Protein AF-A0A2V8SSV1-F1 (afdb_monomer_lite)

Radius of gyration: 33.23 Å; chains: 1; bounding box: 71×38×118 Å

Foldseek 3Di:
DDDPPPPQDPVNVVVVVVVVVVVVVVVPPDDPPPDDPPVVVVVVCVLDPVLVVDLVSVLVVLVVLLVVLVVCCVPVVDVVSVVSSVVSVVVNVVSVVVVVVVVVVVVVVPDPPDDDPPDDDDDDD

Structure (mmCIF, N/CA/C/O backbone):
data_AF-A0A2V8SSV1-F1
#
_entry.id   AF-A0A2V8SSV1-F1
#
loop_
_atom_site.group_PDB
_atom_site.id
_atom_site.type_symbol
_atom_site.label_atom_id
_atom_site.label_alt_id
_atom_site.label_comp_id
_atom_site.label_asym_id
_atom_site.label_entity_id
_atom_site.label_seq_id
_atom_site.pdbx_PDB_ins_code
_atom_site.Cartn_x
_atom_site.Cartn_y
_atom_site.Cartn_z
_atom_site.occupancy
_atom_site.B_iso_or_equiv
_atom_site.auth_seq_id
_atom_site.auth_comp_id
_atom_site.auth_asym_id
_atom_site.auth_atom_id
_atom_site.pdbx_PDB_model_num
ATOM 1 N N . MET A 1 1 ? 43.253 -23.761 -56.439 1.00 45.06 1 MET A N 1
ATOM 2 C CA . MET A 1 1 ? 43.117 -23.011 -55.178 1.00 45.06 1 MET A CA 1
ATOM 3 C C . MET A 1 1 ? 43.190 -21.548 -55.556 1.00 45.06 1 MET A C 1
ATOM 5 O O . MET A 1 1 ? 44.205 -21.150 -56.107 1.00 45.06 1 MET A O 1
ATOM 9 N N . ALA A 1 2 ? 42.081 -20.828 -55.423 1.00 45.59 2 ALA A N 1
ATOM 10 C CA . ALA A 1 2 ? 42.030 -19.381 -55.568 1.00 45.59 2 ALA A CA 1
ATOM 11 C C . ALA A 1 2 ? 41.460 -18.870 -54.247 1.00 45.59 2 ALA A C 1
ATOM 13 O O . ALA A 1 2 ? 40.358 -19.267 -53.868 1.00 45.59 2 ALA A O 1
ATOM 14 N N . ASP A 1 3 ? 42.282 -18.125 -53.520 1.00 47.09 3 ASP A N 1
ATOM 15 C CA . ASP A 1 3 ? 41.960 -17.540 -52.229 1.00 47.09 3 ASP A CA 1
ATOM 16 C C . ASP A 1 3 ? 40.949 -16.406 -52.442 1.00 47.09 3 ASP A C 1
ATOM 18 O O . ASP A 1 3 ? 41.266 -15.367 -53.022 1.00 47.09 3 ASP A O 1
ATOM 22 N N . ASP A 1 4 ? 39.709 -16.659 -52.029 1.00 48.59 4 ASP A N 1
ATOM 23 C CA . ASP A 1 4 ? 38.616 -15.691 -52.006 1.00 48.59 4 ASP A CA 1
ATOM 24 C C . ASP A 1 4 ? 38.801 -14.814 -50.757 1.00 48.59 4 ASP A C 1
ATOM 26 O O . ASP A 1 4 ? 38.400 -15.171 -49.647 1.00 48.59 4 ASP A O 1
ATOM 30 N N . ASP A 1 5 ? 39.528 -13.707 -50.916 1.00 51.72 5 ASP A N 1
ATOM 31 C CA . ASP A 1 5 ? 39.681 -12.685 -49.881 1.00 51.72 5 ASP A CA 1
ATOM 32 C C . ASP A 1 5 ? 38.336 -11.966 -49.719 1.00 51.72 5 ASP A C 1
ATOM 34 O O . ASP A 1 5 ? 37.966 -11.112 -50.532 1.00 51.72 5 ASP A O 1
ATOM 38 N N . GLY A 1 6 ? 37.584 -12.399 -48.700 1.00 58.34 6 GLY A N 1
ATOM 39 C CA . GLY A 1 6 ? 36.209 -12.025 -48.361 1.00 58.34 6 GLY A CA 1
ATOM 40 C C . GLY A 1 6 ? 36.017 -10.537 -48.071 1.00 58.34 6 GLY A C 1
ATOM 41 O O . GLY A 1 6 ? 35.676 -10.121 -46.962 1.00 58.34 6 GLY A O 1
ATOM 42 N N . THR A 1 7 ? 36.195 -9.712 -49.093 1.00 59.78 7 THR A N 1
ATOM 43 C CA . THR A 1 7 ? 35.871 -8.295 -49.082 1.00 59.78 7 THR A CA 1
ATOM 44 C C . THR A 1 7 ? 34.403 -8.134 -49.450 1.00 59.78 7 THR A C 1
ATOM 46 O O . THR A 1 7 ? 34.039 -8.010 -50.614 1.00 59.78 7 THR A O 1
ATOM 49 N N . MET A 1 8 ? 33.556 -8.110 -48.414 1.00 59.53 8 MET A N 1
ATOM 50 C CA . MET A 1 8 ? 32.121 -7.815 -48.507 1.00 59.53 8 MET A CA 1
ATOM 51 C C . MET A 1 8 ? 31.871 -6.666 -49.484 1.00 59.53 8 MET A C 1
ATOM 53 O O . MET A 1 8 ? 32.391 -5.548 -49.308 1.00 59.53 8 MET A O 1
ATOM 57 N N . THR A 1 9 ? 31.074 -6.934 -50.511 1.00 66.56 9 THR A N 1
ATOM 58 C CA . THR A 1 9 ? 30.759 -5.958 -51.553 1.00 66.56 9 THR A CA 1
ATOM 59 C C . THR A 1 9 ? 30.005 -4.764 -50.954 1.00 66.56 9 THR A C 1
ATOM 61 O O . THR A 1 9 ? 29.365 -4.851 -49.902 1.00 66.56 9 THR A O 1
ATOM 64 N N . ALA A 1 10 ? 30.073 -3.595 -51.600 1.00 61.94 10 ALA A N 1
ATOM 65 C CA . ALA A 1 10 ? 29.362 -2.401 -51.122 1.00 61.94 10 ALA A CA 1
ATOM 66 C C . ALA A 1 10 ? 27.832 -2.612 -51.039 1.00 61.94 10 ALA A C 1
ATOM 68 O O . ALA A 1 10 ? 27.142 -1.915 -50.293 1.00 61.94 10 ALA A O 1
ATOM 69 N N . GLU A 1 11 ? 27.310 -3.579 -51.793 1.00 57.56 11 GLU A N 1
ATOM 70 C CA . GLU A 1 11 ? 25.902 -3.970 -51.826 1.00 57.56 11 GLU A CA 1
ATOM 71 C C . GLU A 1 11 ? 25.516 -4.882 -50.651 1.00 57.56 11 GLU A C 1
ATOM 73 O O . GLU A 1 11 ? 24.458 -4.691 -50.040 1.00 57.56 11 GLU A O 1
ATOM 78 N N . GLU A 1 12 ? 26.404 -5.799 -50.258 1.00 61.50 12 GLU A N 1
ATOM 79 C CA . GLU A 1 12 ? 26.234 -6.639 -49.067 1.00 61.50 12 GLU A CA 1
ATOM 80 C C . GLU A 1 12 ? 26.273 -5.813 -47.783 1.00 61.50 12 GLU A C 1
ATOM 82 O O . GLU A 1 12 ? 25.402 -5.979 -46.932 1.00 61.50 12 GLU A O 1
ATOM 87 N N . ARG A 1 13 ? 27.176 -4.828 -47.685 1.00 65.12 13 ARG A N 1
ATOM 88 C CA . ARG A 1 13 ? 27.246 -3.927 -46.517 1.00 65.12 13 ARG A CA 1
ATOM 89 C C . ARG A 1 13 ? 25.972 -3.103 -46.336 1.00 65.12 13 ARG A C 1
ATOM 91 O O . ARG A 1 13 ? 25.484 -2.954 -45.223 1.00 65.12 13 ARG A O 1
ATOM 98 N N . ARG A 1 14 ? 25.385 -2.602 -47.431 1.00 63.88 14 ARG A N 1
ATOM 99 C CA . ARG A 1 14 ? 24.095 -1.883 -47.383 1.00 63.88 14 ARG A CA 1
ATOM 100 C C . ARG A 1 14 ? 22.935 -2.802 -47.009 1.00 63.88 14 ARG A C 1
ATOM 102 O O . ARG A 1 14 ? 21.978 -2.352 -46.379 1.00 63.88 14 ARG A O 1
ATOM 109 N N . SER A 1 15 ? 23.001 -4.066 -47.417 1.00 67.75 15 SER A N 1
ATOM 110 C CA . SER A 1 15 ? 21.993 -5.071 -47.080 1.00 67.75 15 SER A CA 1
ATOM 111 C C . SER A 1 15 ? 22.085 -5.491 -45.612 1.00 67.75 15 SER A C 1
ATOM 113 O O . SER A 1 15 ? 21.052 -5.613 -44.956 1.00 67.75 15 SER A O 1
ATOM 115 N N . GLU A 1 16 ? 23.293 -5.631 -45.065 1.00 64.81 16 GLU A N 1
ATOM 116 C CA . GLU A 1 16 ? 23.519 -5.847 -43.632 1.00 64.81 16 GLU A CA 1
ATOM 117 C C . GLU A 1 16 ? 23.124 -4.641 -42.784 1.00 64.81 16 GLU A C 1
ATOM 119 O O . GLU A 1 16 ? 22.442 -4.827 -41.782 1.00 64.81 16 GLU A O 1
ATOM 124 N N . ASP A 1 17 ? 23.447 -3.414 -43.200 1.00 65.31 17 ASP A N 1
ATOM 125 C CA . ASP A 1 17 ? 23.011 -2.203 -42.493 1.00 65.31 17 ASP A CA 1
ATOM 126 C C . ASP A 1 17 ? 21.481 -2.118 -42.425 1.00 65.31 17 ASP A C 1
ATOM 128 O O . ASP A 1 17 ? 20.912 -1.812 -41.377 1.00 65.31 17 ASP A O 1
ATOM 132 N N . ARG A 1 18 ? 20.781 -2.450 -43.519 1.00 64.12 18 ARG A N 1
ATOM 133 C CA . ARG A 1 18 ? 19.310 -2.515 -43.518 1.00 64.12 18 ARG A CA 1
ATOM 134 C C . ARG A 1 18 ? 18.786 -3.591 -42.571 1.00 64.12 18 ARG A C 1
ATOM 136 O O . ARG A 1 18 ? 17.841 -3.318 -41.836 1.00 64.12 18 ARG A O 1
ATOM 143 N N . ARG A 1 19 ? 19.408 -4.774 -42.545 1.00 64.94 19 ARG A N 1
ATOM 144 C CA . ARG A 1 19 ? 19.036 -5.867 -41.630 1.00 64.94 19 ARG A CA 1
ATOM 145 C C . ARG A 1 19 ? 19.287 -5.502 -40.168 1.00 64.94 19 ARG A C 1
ATOM 147 O O . ARG A 1 19 ? 18.406 -5.719 -39.347 1.00 64.94 19 ARG A O 1
ATOM 154 N N . GLN A 1 20 ? 20.415 -4.869 -39.852 1.00 62.69 20 GLN A N 1
ATOM 155 C CA . GLN A 1 20 ? 20.723 -4.399 -38.499 1.00 62.69 20 GLN A CA 1
ATOM 156 C C . GLN A 1 20 ? 19.789 -3.268 -38.048 1.00 62.69 20 GLN A C 1
ATOM 158 O O . GLN A 1 20 ? 19.434 -3.189 -36.873 1.00 62.69 20 GLN A O 1
ATOM 163 N N . VAL A 1 21 ? 19.368 -2.382 -38.956 1.00 62.69 21 VAL A N 1
ATOM 164 C CA . VAL A 1 21 ? 18.369 -1.343 -38.656 1.00 62.69 21 VAL A CA 1
ATOM 165 C C . VAL A 1 21 ? 16.976 -1.954 -38.457 1.00 62.69 21 VAL A C 1
ATOM 167 O O . VAL A 1 21 ? 16.236 -1.502 -37.583 1.00 62.69 21 VAL A O 1
ATOM 170 N N . GLU A 1 22 ? 16.615 -2.996 -39.212 1.00 60.38 22 GLU A N 1
ATOM 171 C CA . GLU A 1 22 ? 15.376 -3.758 -39.003 1.00 60.38 22 GLU A CA 1
ATOM 172 C C . GLU A 1 22 ? 15.388 -4.575 -37.704 1.00 60.38 22 GLU A C 1
ATOM 174 O O . GLU A 1 22 ? 14.363 -4.625 -37.027 1.00 60.38 22 GLU A O 1
ATOM 179 N N . GLU A 1 23 ? 16.523 -5.158 -37.313 1.00 58.00 23 GLU A N 1
ATOM 180 C CA . GLU A 1 23 ? 16.692 -5.831 -36.018 1.00 58.00 23 GLU A CA 1
ATOM 181 C C . GLU A 1 23 ? 16.550 -4.845 -34.858 1.00 58.00 23 GLU A C 1
ATOM 183 O O . GLU A 1 23 ? 15.735 -5.073 -33.967 1.00 58.00 23 GLU A O 1
ATOM 188 N N . ARG A 1 24 ? 17.215 -3.683 -34.921 1.00 59.50 24 ARG A N 1
ATOM 189 C CA . ARG A 1 24 ? 17.060 -2.623 -33.906 1.00 59.50 24 ARG A CA 1
ATOM 190 C C . ARG A 1 24 ? 15.631 -2.073 -33.853 1.00 59.50 24 ARG A C 1
ATOM 192 O O . ARG A 1 24 ? 15.150 -1.735 -32.778 1.00 59.50 24 ARG A O 1
ATOM 199 N N . ARG A 1 25 ? 14.918 -2.016 -34.987 1.00 56.97 25 ARG A N 1
ATOM 200 C CA . ARG A 1 25 ? 13.484 -1.665 -35.021 1.00 56.97 25 ARG A CA 1
ATOM 201 C C . ARG A 1 25 ? 12.582 -2.769 -34.472 1.00 56.97 25 ARG A C 1
ATOM 203 O O . ARG A 1 25 ? 11.546 -2.442 -33.909 1.00 56.97 25 ARG A O 1
ATOM 210 N N . LYS A 1 26 ? 12.937 -4.047 -34.634 1.00 55.81 26 LYS A N 1
ATOM 211 C CA . LYS A 1 26 ? 12.194 -5.178 -34.055 1.00 55.81 26 LYS A CA 1
ATOM 212 C C . LYS A 1 26 ? 12.399 -5.295 -32.546 1.00 55.81 26 LYS A C 1
ATOM 214 O O . LYS A 1 26 ? 11.462 -5.688 -31.858 1.00 55.81 26 LYS A O 1
ATOM 219 N N . GLU A 1 27 ? 13.567 -4.918 -32.033 1.00 52.91 27 GLU A N 1
ATOM 220 C CA . GLU A 1 27 ? 13.845 -4.872 -30.591 1.00 52.91 27 GLU A CA 1
ATOM 221 C C . GLU A 1 27 ? 13.214 -3.654 -29.893 1.00 52.91 27 GLU A C 1
ATOM 223 O O . GLU A 1 27 ? 12.898 -3.732 -28.706 1.00 52.91 27 GLU A O 1
ATOM 228 N N . ASP A 1 28 ? 12.949 -2.566 -30.628 1.00 54.31 28 ASP A N 1
ATOM 229 C CA . ASP A 1 28 ? 12.261 -1.363 -30.121 1.00 54.31 28 ASP A CA 1
ATOM 230 C C . ASP A 1 28 ? 10.732 -1.386 -30.331 1.00 54.31 28 ASP A C 1
ATOM 232 O O . ASP A 1 28 ? 10.020 -0.416 -30.064 1.00 54.31 28 ASP A O 1
ATOM 236 N N . LEU A 1 29 ? 10.178 -2.533 -30.738 1.00 54.53 29 LEU A N 1
ATOM 237 C CA . LEU A 1 29 ? 8.753 -2.811 -30.572 1.00 54.53 29 LEU A CA 1
ATOM 238 C C . LEU A 1 29 ? 8.512 -3.307 -29.146 1.00 54.53 29 LEU A C 1
ATOM 240 O O . LEU A 1 29 ? 8.133 -4.453 -28.892 1.00 54.53 29 LEU A O 1
ATOM 244 N N . GLY A 1 30 ? 8.661 -2.376 -28.201 1.00 57.56 30 GLY A N 1
ATOM 245 C CA . GLY A 1 30 ? 7.861 -2.418 -26.986 1.00 57.56 30 GLY A CA 1
ATOM 246 C C . GLY A 1 30 ? 6.387 -2.661 -27.352 1.00 57.56 30 GLY A C 1
ATOM 247 O O . GLY A 1 30 ? 5.955 -2.306 -28.454 1.00 57.56 30 GLY A O 1
ATOM 248 N N . PRO A 1 31 ? 5.606 -3.302 -26.464 1.00 53.75 31 PRO A N 1
ATOM 249 C CA . PRO A 1 31 ? 4.240 -3.704 -26.776 1.00 53.75 31 PRO A CA 1
ATOM 250 C C . PRO A 1 31 ? 3.472 -2.521 -27.383 1.00 53.75 31 PRO A C 1
ATOM 252 O O . PRO A 1 31 ? 3.588 -1.414 -26.846 1.00 53.75 31 PRO A O 1
ATOM 255 N N . PRO A 1 32 ? 2.709 -2.719 -28.476 1.00 50.78 32 PRO A N 1
ATOM 256 C CA . PRO A 1 32 ? 1.940 -1.658 -29.113 1.00 50.78 32 PRO A CA 1
ATOM 257 C C . PRO A 1 32 ? 0.824 -1.220 -28.159 1.00 50.78 32 PRO A C 1
ATOM 259 O O . PRO A 1 32 ? -0.320 -1.655 -28.254 1.00 50.78 32 PRO A O 1
ATOM 262 N N . ASN A 1 33 ? 1.144 -0.372 -27.187 1.00 49.69 33 ASN A N 1
ATOM 263 C CA . ASN A 1 33 ? 0.198 0.080 -26.177 1.00 49.69 33 ASN A CA 1
ATOM 264 C C . ASN A 1 33 ? -0.537 1.335 -26.660 1.00 49.69 33 ASN A C 1
ATOM 266 O O . ASN A 1 33 ? -0.526 2.382 -26.026 1.00 49.69 33 ASN A O 1
ATOM 270 N N . GLY A 1 34 ? -1.216 1.171 -27.797 1.00 48.34 34 GLY A N 1
ATOM 271 C CA . GLY A 1 34 ? -2.470 1.853 -28.126 1.00 48.34 34 GLY A CA 1
ATOM 272 C C . GLY A 1 34 ? -3.697 0.999 -27.766 1.00 48.34 34 GLY A C 1
ATOM 273 O O . GLY A 1 34 ? -4.791 1.244 -28.263 1.00 48.34 34 GLY A O 1
ATOM 274 N N . GLY A 1 35 ? -3.531 -0.038 -26.937 1.00 38.59 35 GLY A N 1
ATOM 275 C CA . GLY A 1 35 ? -4.634 -0.815 -26.374 1.00 38.59 35 GLY A CA 1
ATOM 276 C C . GLY A 1 35 ? -5.249 -0.088 -25.173 1.00 38.5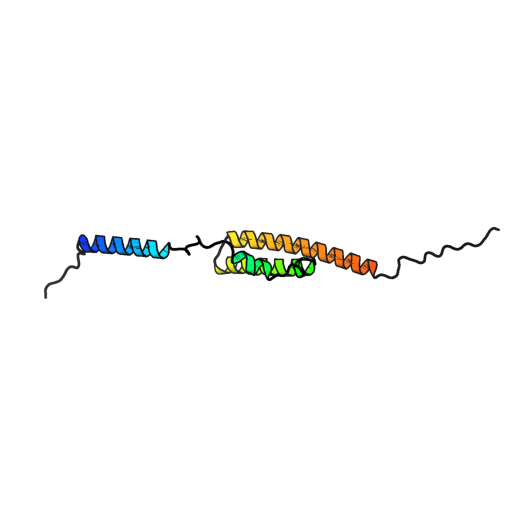9 35 GLY A C 1
ATOM 277 O O . GLY A 1 35 ? -4.508 0.468 -24.362 1.00 38.59 35 GLY A O 1
ATOM 278 N N . PRO A 1 36 ? -6.585 -0.071 -25.023 1.00 44.09 36 PRO A N 1
ATOM 279 C CA . PRO A 1 36 ? -7.246 0.731 -24.007 1.00 44.09 36 PRO A CA 1
ATOM 280 C C . PRO A 1 36 ? -6.762 0.337 -22.609 1.00 44.09 36 PRO A C 1
ATOM 282 O O . PRO A 1 36 ? -6.706 -0.848 -22.272 1.00 44.09 36 PRO A O 1
ATOM 285 N N . GLU A 1 37 ? -6.484 1.357 -21.796 1.00 48.09 37 GLU A N 1
ATOM 286 C CA . GLU A 1 37 ? -6.181 1.370 -20.358 1.00 48.09 37 GLU A CA 1
ATOM 287 C C . GLU A 1 37 ? -7.278 0.709 -19.488 1.00 48.09 37 GLU A C 1
ATOM 289 O O . GLU A 1 37 ? -7.786 1.279 -18.524 1.00 48.09 37 GLU A O 1
ATOM 294 N N . ARG A 1 38 ? -7.725 -0.500 -19.829 1.00 50.00 38 ARG A N 1
ATOM 295 C CA . ARG A 1 38 ? -8.910 -1.134 -19.234 1.00 50.00 38 ARG A CA 1
ATOM 296 C C . ARG A 1 38 ? -8.651 -2.516 -18.645 1.00 50.00 38 ARG A C 1
ATOM 298 O O . ARG A 1 38 ? -9.551 -3.053 -18.010 1.00 50.00 38 ARG A O 1
ATOM 305 N N . ARG A 1 39 ? -7.435 -3.070 -18.759 1.00 44.53 39 ARG A N 1
ATOM 306 C CA . ARG A 1 39 ? -7.071 -4.338 -18.084 1.00 44.53 39 ARG A CA 1
ATOM 307 C C . ARG A 1 39 ? -6.254 -4.189 -16.799 1.00 44.53 39 ARG A C 1
ATOM 309 O O . ARG A 1 39 ? -6.403 -5.030 -15.925 1.00 44.53 39 ARG A O 1
ATOM 316 N N . ALA A 1 40 ? -5.543 -3.079 -16.584 1.00 47.22 40 ALA A N 1
ATOM 317 C CA . ALA A 1 40 ? -4.960 -2.775 -15.264 1.00 47.22 40 ALA A CA 1
ATOM 318 C C . ALA A 1 40 ? -6.021 -2.362 -14.219 1.00 47.22 40 ALA A C 1
ATOM 320 O O . ALA A 1 40 ? -5.769 -2.359 -13.014 1.00 47.22 40 ALA A O 1
ATOM 321 N N . GLY A 1 41 ? -7.231 -2.014 -14.672 1.00 44.75 41 GLY A N 1
ATOM 322 C CA . GLY A 1 41 ? -8.354 -1.672 -13.801 1.00 44.75 41 GLY A CA 1
ATOM 323 C C . GLY A 1 41 ? -9.058 -2.882 -13.183 1.00 44.75 41 GLY A C 1
ATOM 324 O O . GLY A 1 41 ? -9.699 -2.724 -12.147 1.00 44.75 41 GLY A O 1
ATOM 325 N N . LEU A 1 42 ? -8.946 -4.076 -13.781 1.00 41.53 42 LEU A N 1
ATOM 326 C CA . LEU A 1 42 ? -9.646 -5.271 -13.296 1.00 41.53 42 LEU A CA 1
ATOM 327 C C . LEU A 1 42 ? -8.896 -5.943 -12.140 1.00 41.53 42 LEU A C 1
ATOM 329 O O . LEU A 1 42 ? -9.508 -6.268 -11.128 1.00 41.53 42 LEU A O 1
ATOM 333 N N . GLU A 1 43 ? -7.567 -6.039 -12.218 1.00 43.34 43 GLU A N 1
ATOM 334 C CA . GLU A 1 43 ? -6.751 -6.568 -11.113 1.00 43.34 43 GLU A CA 1
ATOM 335 C C . GLU A 1 43 ? -6.741 -5.634 -9.894 1.00 43.34 43 GLU A C 1
ATOM 337 O O . GLU A 1 43 ? -6.690 -6.084 -8.752 1.00 43.34 43 GLU A O 1
ATOM 342 N N . ARG A 1 44 ? -6.928 -4.324 -10.113 1.00 50.06 44 ARG A N 1
ATOM 343 C CA . ARG A 1 44 ? -7.165 -3.344 -9.038 1.00 50.06 44 ARG A CA 1
ATOM 344 C C . ARG A 1 44 ? -8.529 -3.478 -8.359 1.00 50.06 44 ARG A C 1
ATOM 346 O O . ARG A 1 44 ? -8.684 -2.969 -7.253 1.00 50.06 44 ARG A O 1
ATOM 353 N N . ARG A 1 45 ? -9.510 -4.106 -9.016 1.00 48.41 45 ARG A N 1
ATOM 354 C CA . ARG A 1 45 ? -10.869 -4.322 -8.488 1.00 48.41 45 ARG A CA 1
ATOM 355 C C . ARG A 1 45 ? -11.026 -5.662 -7.770 1.00 48.41 45 ARG A C 1
ATOM 357 O O . ARG A 1 45 ? -11.990 -5.812 -7.029 1.00 48.41 45 ARG A O 1
ATOM 364 N N . LEU A 1 46 ? -10.099 -6.603 -7.969 1.00 49.16 46 LEU A N 1
ATOM 365 C CA . LEU A 1 46 ? -10.164 -7.940 -7.368 1.00 49.16 46 LEU A CA 1
ATOM 366 C C . LEU A 1 46 ? -9.869 -7.942 -5.859 1.00 49.16 46 LEU A C 1
ATOM 368 O O . LEU A 1 46 ? -10.410 -8.779 -5.148 1.00 49.16 46 LEU A O 1
ATOM 372 N N . PHE A 1 47 ? -9.135 -6.953 -5.335 1.00 51.50 47 PHE A N 1
ATOM 373 C CA . PHE A 1 47 ? -9.023 -6.710 -3.886 1.00 51.50 47 PHE A CA 1
ATOM 374 C C . PHE A 1 47 ? -10.163 -5.823 -3.363 1.00 51.50 47 PHE A C 1
ATOM 376 O O . PHE A 1 47 ? -9.953 -4.756 -2.790 1.00 51.50 47 PHE A O 1
ATOM 383 N N . ASP A 1 48 ? -11.367 -6.302 -3.666 1.00 51.25 48 ASP A N 1
ATOM 384 C CA . ASP A 1 48 ? -12.637 -6.178 -2.965 1.00 51.25 48 ASP A CA 1
ATOM 385 C C . ASP A 1 48 ? -12.882 -4.887 -2.163 1.00 51.25 48 ASP A C 1
ATOM 387 O O . ASP A 1 48 ? -12.324 -4.640 -1.090 1.00 51.25 48 ASP A O 1
ATOM 391 N N . ARG A 1 49 ? -13.843 -4.101 -2.652 1.00 51.44 49 ARG A N 1
ATOM 392 C CA . ARG A 1 49 ? -14.393 -2.897 -2.014 1.00 51.44 49 ARG A CA 1
ATOM 393 C C . ARG A 1 49 ? -14.823 -3.148 -0.552 1.00 51.44 49 ARG A C 1
ATOM 395 O O . ARG A 1 49 ? -14.876 -2.201 0.225 1.00 51.44 49 ARG A O 1
ATOM 402 N N . ARG A 1 50 ? -15.087 -4.409 -0.169 1.00 48.81 50 ARG A N 1
ATOM 403 C CA . ARG A 1 50 ? -15.350 -4.838 1.219 1.00 48.81 50 ARG A CA 1
ATOM 404 C C . ARG A 1 50 ? -14.099 -4.978 2.090 1.00 48.81 50 ARG A C 1
ATOM 406 O O . ARG A 1 50 ? -14.134 -4.562 3.242 1.00 48.81 50 ARG A O 1
ATOM 413 N N . ILE A 1 51 ? -12.990 -5.504 1.564 1.00 53.12 51 ILE A N 1
ATOM 414 C CA . ILE A 1 51 ? -11.722 -5.629 2.311 1.00 53.12 51 ILE A CA 1
ATOM 415 C C . ILE A 1 51 ? -11.075 -4.249 2.496 1.00 53.12 51 ILE A C 1
ATOM 417 O O . ILE A 1 51 ? -10.468 -3.977 3.526 1.00 53.12 51 ILE A O 1
ATOM 421 N N . GLN A 1 52 ? -11.299 -3.314 1.572 1.00 57.12 52 GLN A N 1
ATOM 422 C CA . GLN A 1 52 ? -10.906 -1.911 1.760 1.00 57.12 52 GLN A CA 1
ATOM 423 C C . GLN A 1 52 ? -11.674 -1.179 2.877 1.00 57.12 52 GLN A C 1
ATOM 425 O O . GLN A 1 52 ? -11.250 -0.091 3.271 1.00 57.12 52 GLN A O 1
ATOM 430 N N . GLY A 1 53 ? -12.777 -1.746 3.380 1.00 71.81 53 GLY A N 1
ATOM 431 C CA . GLY A 1 53 ? -13.606 -1.138 4.421 1.00 71.81 53 GLY A CA 1
ATOM 432 C C . GLY A 1 53 ? -13.013 -1.204 5.831 1.00 71.81 53 GLY A C 1
ATOM 433 O O . GLY A 1 53 ? -13.454 -0.449 6.689 1.00 71.81 53 GLY A O 1
ATOM 434 N N . SER A 1 54 ? -12.015 -2.063 6.080 1.00 88.12 54 SER A N 1
ATOM 435 C CA . SER A 1 54 ? -11.355 -2.175 7.389 1.00 88.12 54 SER A CA 1
ATOM 436 C C . SER A 1 54 ? -9.865 -1.850 7.318 1.00 88.12 54 SER A C 1
ATOM 438 O O . SER A 1 54 ? -9.195 -2.118 6.316 1.00 88.12 54 SER A O 1
ATOM 440 N N . THR A 1 55 ? -9.315 -1.326 8.415 1.00 92.19 55 THR A N 1
ATOM 441 C CA . THR A 1 55 ? -7.884 -1.000 8.530 1.00 92.19 55 THR A CA 1
ATOM 442 C C . THR A 1 55 ? -7.001 -2.235 8.325 1.00 92.19 55 THR A C 1
ATOM 444 O O . THR A 1 55 ? -5.952 -2.159 7.684 1.00 92.19 55 THR A O 1
ATOM 447 N N . THR A 1 56 ? -7.450 -3.407 8.785 1.00 93.81 56 THR A N 1
ATOM 448 C CA . THR A 1 56 ? -6.773 -4.692 8.545 1.00 93.81 56 THR A CA 1
ATOM 449 C C . THR A 1 56 ? -6.729 -5.051 7.062 1.00 93.81 56 THR A C 1
ATOM 451 O O . THR A 1 56 ? -5.682 -5.442 6.548 1.00 93.81 56 THR A O 1
ATOM 454 N N . GLY A 1 57 ? -7.841 -4.906 6.343 1.00 92.75 57 GLY A N 1
ATOM 455 C CA . GLY A 1 57 ? -7.860 -5.223 4.921 1.00 92.75 57 GLY A CA 1
ATOM 456 C C . GLY A 1 57 ? -7.036 -4.238 4.087 1.00 92.75 57 GLY A C 1
ATOM 457 O O . GLY A 1 57 ? -6.318 -4.650 3.175 1.00 92.75 57 GLY A O 1
ATOM 458 N N . GLN A 1 58 ? -7.030 -2.956 4.463 1.00 91.88 58 GLN A N 1
ATOM 459 C CA . GLN A 1 58 ? -6.136 -1.955 3.872 1.00 91.88 58 GLN A CA 1
ATOM 460 C C . GLN A 1 58 ? -4.652 -2.303 4.084 1.00 91.88 58 GLN A C 1
ATOM 462 O O . GLN A 1 58 ? -3.865 -2.173 3.144 1.00 91.88 58 GLN A O 1
ATOM 467 N N . LEU A 1 59 ? -4.268 -2.797 5.271 1.00 95.06 59 LEU A N 1
ATOM 468 C CA . LEU A 1 59 ? -2.906 -3.277 5.550 1.00 95.06 59 LEU A CA 1
ATOM 469 C C . LEU A 1 59 ? -2.491 -4.407 4.606 1.00 95.06 59 LEU A C 1
ATOM 471 O O . LEU A 1 59 ? -1.420 -4.333 4.005 1.00 95.06 59 LEU A O 1
ATOM 475 N N . LEU A 1 60 ? -3.336 -5.427 4.446 1.00 95.25 60 LEU A N 1
ATOM 476 C CA . LEU A 1 60 ? -3.037 -6.581 3.590 1.00 95.25 60 LEU A CA 1
ATOM 477 C C . LEU A 1 60 ? -2.818 -6.168 2.131 1.00 95.25 60 LEU A C 1
ATOM 479 O O . LEU A 1 60 ? -1.847 -6.592 1.500 1.00 95.25 60 LEU A O 1
ATOM 483 N N . VAL A 1 61 ? -3.683 -5.295 1.609 1.00 93.00 61 VAL A N 1
ATOM 484 C CA . VAL A 1 61 ? -3.551 -4.766 0.244 1.00 93.00 61 VAL A CA 1
ATOM 485 C C . VAL A 1 61 ? -2.236 -4.008 0.076 1.00 93.00 61 VAL A C 1
ATOM 487 O O . VAL A 1 61 ? -1.536 -4.183 -0.924 1.00 93.00 61 VAL A O 1
ATOM 490 N N . GLU A 1 62 ? -1.879 -3.169 1.045 1.00 95.25 62 GLU A N 1
ATOM 491 C CA . GLU A 1 62 ? -0.686 -2.335 0.946 1.00 95.25 62 GLU A CA 1
ATOM 492 C C . GLU A 1 62 ? 0.612 -3.146 1.085 1.00 95.25 62 GLU A C 1
ATOM 494 O O . GLU A 1 62 ? 1.574 -2.893 0.356 1.00 95.25 62 GLU A O 1
ATOM 499 N N . VAL A 1 63 ? 0.617 -4.185 1.929 1.00 97.25 63 VAL A N 1
ATOM 500 C CA . VAL A 1 63 ? 1.703 -5.177 2.003 1.00 97.25 63 VAL A CA 1
ATOM 501 C C . VAL A 1 63 ? 1.869 -5.906 0.668 1.00 97.25 63 VAL A C 1
ATOM 503 O O . VAL A 1 63 ? 2.993 -6.025 0.177 1.00 97.25 63 VAL A O 1
ATOM 506 N N . GLY A 1 64 ? 0.770 -6.328 0.033 1.00 95.94 64 GLY A N 1
ATOM 507 C CA . GLY A 1 64 ? 0.809 -6.956 -1.291 1.00 95.94 64 GLY A CA 1
ATOM 508 C C . GLY A 1 64 ? 1.427 -6.045 -2.360 1.00 95.94 64 GLY A C 1
ATOM 509 O O . GLY A 1 64 ? 2.294 -6.471 -3.125 1.00 95.94 64 GLY A O 1
ATOM 510 N N . ARG A 1 65 ? 1.057 -4.758 -2.370 1.00 95.44 65 ARG A N 1
ATOM 511 C CA . ARG A 1 65 ? 1.639 -3.756 -3.285 1.00 95.44 65 ARG A CA 1
ATOM 512 C C . ARG A 1 65 ? 3.123 -3.524 -3.032 1.00 95.44 65 ARG A C 1
ATOM 514 O O . ARG A 1 65 ? 3.902 -3.464 -3.983 1.00 95.44 65 ARG A O 1
ATOM 521 N N . PHE A 1 66 ? 3.526 -3.420 -1.765 1.00 98.12 66 PHE A N 1
ATOM 522 C CA . PHE A 1 66 ? 4.936 -3.330 -1.401 1.00 98.12 66 PHE A CA 1
ATOM 523 C C . PHE A 1 66 ? 5.720 -4.534 -1.930 1.00 98.12 66 PHE A C 1
ATOM 525 O O . PHE A 1 66 ? 6.749 -4.339 -2.576 1.00 98.12 66 PHE A O 1
ATOM 532 N N . ALA A 1 67 ? 5.233 -5.756 -1.694 1.00 98.12 67 ALA A N 1
ATOM 533 C CA . ALA A 1 67 ? 5.910 -6.977 -2.116 1.00 98.12 67 ALA A CA 1
ATOM 534 C C . ALA A 1 67 ? 6.115 -7.016 -3.638 1.00 98.12 67 ALA A C 1
ATOM 536 O O . ALA A 1 67 ? 7.230 -7.275 -4.097 1.00 98.12 67 ALA A O 1
ATOM 537 N N . ALA A 1 68 ? 5.081 -6.673 -4.414 1.00 96.56 68 ALA A N 1
ATOM 538 C CA . ALA A 1 68 ? 5.158 -6.620 -5.872 1.00 96.56 68 ALA A CA 1
ATOM 539 C C . ALA A 1 68 ? 6.223 -5.621 -6.365 1.00 96.56 68 ALA A C 1
ATOM 541 O O . ALA A 1 68 ? 7.094 -5.976 -7.161 1.00 96.56 68 ALA A O 1
ATOM 542 N N . GLU A 1 69 ? 6.211 -4.386 -5.857 1.00 97.69 69 GLU A N 1
ATOM 543 C CA . GLU A 1 69 ? 7.186 -3.358 -6.249 1.00 97.69 69 GLU A CA 1
ATOM 544 C C . GLU A 1 69 ? 8.607 -3.695 -5.784 1.00 97.69 69 GLU A C 1
ATOM 546 O O . GLU A 1 69 ? 9.579 -3.492 -6.516 1.00 97.69 69 GLU A O 1
ATOM 551 N N . ASN A 1 70 ? 8.746 -4.242 -4.575 1.00 97.88 70 ASN A N 1
ATOM 552 C CA . ASN A 1 70 ? 10.038 -4.631 -4.029 1.00 97.88 70 ASN A CA 1
ATOM 553 C C . ASN A 1 70 ? 10.652 -5.790 -4.821 1.00 97.88 70 ASN A C 1
ATOM 555 O O . ASN A 1 70 ? 11.853 -5.780 -5.077 1.00 97.88 70 ASN A O 1
ATOM 559 N N . MET A 1 71 ? 9.842 -6.750 -5.274 1.00 97.81 71 MET A N 1
ATOM 560 C CA . MET A 1 71 ? 10.306 -7.832 -6.141 1.00 97.81 71 MET A CA 1
ATOM 561 C C . MET A 1 71 ? 10.835 -7.287 -7.473 1.00 97.81 71 MET A C 1
ATOM 563 O O . MET A 1 71 ? 11.945 -7.635 -7.878 1.00 97.81 71 MET A O 1
ATOM 567 N N . VAL A 1 72 ? 10.106 -6.360 -8.108 1.00 96.62 72 VAL A N 1
ATOM 568 C CA . VAL A 1 72 ? 10.553 -5.691 -9.343 1.00 96.62 72 VAL A CA 1
ATOM 569 C C . VAL A 1 72 ? 11.862 -4.931 -9.124 1.00 96.62 72 VAL A C 1
ATOM 571 O O . VAL A 1 72 ? 12.765 -5.005 -9.958 1.00 96.62 72 VAL A O 1
ATOM 574 N N . PHE A 1 73 ? 12.001 -4.221 -8.003 1.00 97.75 73 PHE A N 1
ATOM 575 C CA . PHE A 1 73 ? 13.250 -3.545 -7.663 1.00 97.75 73 PHE A CA 1
ATOM 576 C C . PHE A 1 73 ? 14.406 -4.533 -7.457 1.00 97.75 73 PHE A C 1
ATOM 578 O O . PHE A 1 73 ? 15.473 -4.341 -8.032 1.00 97.75 73 PHE A O 1
ATOM 585 N N . ARG A 1 74 ? 14.197 -5.596 -6.673 1.00 97.31 74 ARG A N 1
ATOM 586 C CA . ARG A 1 74 ? 15.234 -6.579 -6.325 1.00 97.31 74 ARG A CA 1
ATOM 587 C C . ARG A 1 74 ? 15.714 -7.383 -7.528 1.00 97.31 74 ARG A C 1
ATOM 589 O O . ARG A 1 74 ? 16.903 -7.650 -7.619 1.00 97.31 74 ARG A O 1
ATOM 596 N N . GLN A 1 75 ? 14.809 -7.751 -8.433 1.00 95.38 75 GLN A N 1
ATOM 597 C CA . GLN A 1 75 ? 15.143 -8.570 -9.600 1.00 95.38 75 GLN A CA 1
ATOM 598 C C . GLN A 1 75 ? 15.657 -7.740 -10.779 1.00 95.38 75 GLN A C 1
ATOM 600 O O . GLN A 1 75 ? 16.596 -8.149 -11.449 1.00 95.38 75 GLN A O 1
ATOM 605 N N . LYS A 1 76 ? 15.047 -6.577 -11.050 1.00 94.31 76 LYS A N 1
ATOM 606 C CA . LYS A 1 76 ? 15.337 -5.777 -12.256 1.00 94.31 76 LYS A CA 1
ATOM 607 C C . LYS A 1 76 ? 16.146 -4.507 -11.976 1.00 94.31 76 LYS A C 1
ATOM 609 O O . LYS A 1 76 ? 16.377 -3.724 -12.889 1.00 94.31 76 LYS A O 1
ATOM 614 N N . GLY A 1 77 ? 16.498 -4.227 -10.719 1.00 94.44 77 GLY A N 1
ATOM 615 C CA . GLY A 1 77 ? 17.210 -3.002 -10.329 1.00 94.44 77 GLY A CA 1
ATOM 616 C C . GLY A 1 77 ? 16.414 -1.708 -10.559 1.00 94.44 77 GLY A C 1
ATOM 617 O O . GLY A 1 77 ? 16.985 -0.617 -10.592 1.00 94.44 77 GLY A O 1
ATOM 618 N N . ASN A 1 78 ? 15.090 -1.792 -10.739 1.00 96.31 78 ASN A N 1
ATOM 619 C CA . ASN A 1 78 ? 14.277 -0.648 -11.146 1.00 96.31 78 ASN A CA 1
ATOM 620 C C . ASN A 1 78 ? 14.151 0.399 -10.017 1.00 96.31 78 ASN A C 1
ATOM 622 O O . ASN A 1 78 ? 13.412 0.219 -9.044 1.00 96.31 78 ASN A O 1
ATOM 626 N N . LYS A 1 79 ? 14.823 1.548 -10.176 1.00 96.75 79 LYS A N 1
ATOM 627 C CA . LYS A 1 79 ? 14.828 2.650 -9.192 1.00 96.75 79 LYS A CA 1
ATOM 628 C C . LYS A 1 79 ? 13.449 3.285 -8.971 1.00 96.75 79 LYS A C 1
ATOM 630 O O . LYS A 1 79 ? 13.168 3.770 -7.873 1.00 96.75 79 LYS A O 1
ATOM 635 N N . ALA A 1 80 ? 12.580 3.298 -9.982 1.00 97.12 80 ALA A N 1
ATOM 636 C CA . ALA A 1 80 ? 11.218 3.809 -9.834 1.00 97.12 80 ALA A CA 1
ATOM 637 C C . ALA A 1 80 ? 10.368 2.872 -8.962 1.00 97.12 80 ALA A C 1
ATOM 639 O O . ALA A 1 80 ? 9.659 3.351 -8.074 1.00 97.12 80 ALA A O 1
ATOM 640 N N . ALA A 1 81 ? 10.513 1.554 -9.139 1.00 96.06 81 ALA A N 1
ATOM 641 C CA . ALA A 1 81 ? 9.888 0.556 -8.270 1.00 96.06 81 ALA A CA 1
ATOM 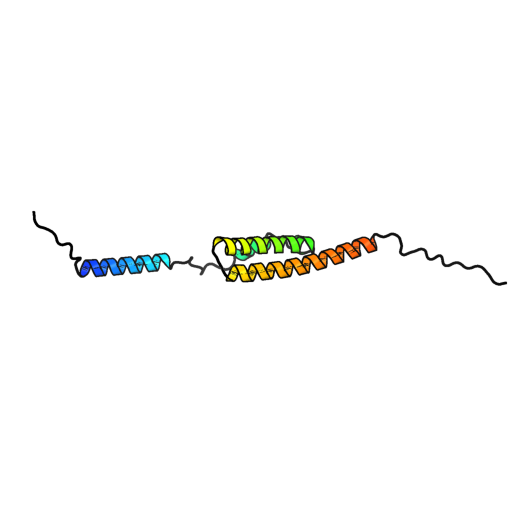642 C C . ALA A 1 81 ? 10.373 0.700 -6.818 1.00 96.06 81 ALA A C 1
ATOM 644 O O . ALA A 1 81 ? 9.561 0.724 -5.899 1.00 96.06 81 ALA A O 1
ATOM 645 N N . ALA A 1 82 ? 11.667 0.968 -6.598 1.00 97.00 82 ALA A N 1
ATOM 646 C CA . ALA A 1 82 ? 12.200 1.254 -5.260 1.00 97.00 82 ALA A CA 1
ATOM 647 C C . ALA A 1 82 ? 11.546 2.482 -4.597 1.00 97.00 82 ALA A C 1
ATOM 649 O O . ALA A 1 82 ? 11.286 2.501 -3.392 1.00 97.00 82 ALA A O 1
ATOM 650 N N . ARG A 1 83 ? 11.283 3.547 -5.370 1.00 98.25 83 ARG A N 1
ATOM 651 C CA . ARG A 1 83 ? 10.564 4.732 -4.868 1.00 98.25 83 ARG A CA 1
ATOM 652 C C . ARG A 1 83 ? 9.121 4.385 -4.496 1.00 98.25 83 ARG A C 1
ATOM 654 O O . ARG A 1 83 ? 8.660 4.840 -3.454 1.00 98.25 83 ARG A O 1
ATOM 661 N N . ARG A 1 84 ? 8.424 3.577 -5.302 1.00 97.38 84 ARG A N 1
ATOM 662 C CA . ARG A 1 84 ? 7.049 3.137 -5.007 1.00 97.38 84 ARG A CA 1
ATOM 663 C C . ARG A 1 84 ? 6.986 2.193 -3.805 1.00 97.38 84 ARG A C 1
ATOM 665 O O . ARG A 1 84 ? 6.200 2.450 -2.900 1.00 97.38 84 ARG A O 1
ATOM 672 N N . ALA A 1 85 ? 7.879 1.209 -3.715 1.00 97.81 85 ALA A N 1
ATOM 673 C CA . ALA A 1 85 ? 7.995 0.313 -2.564 1.00 97.81 85 ALA A CA 1
ATOM 674 C C . ALA A 1 85 ? 8.161 1.093 -1.248 1.00 97.81 85 ALA A C 1
ATOM 676 O O . ALA A 1 85 ? 7.445 0.842 -0.281 1.00 97.81 85 ALA A O 1
ATOM 677 N N . ARG A 1 86 ? 9.025 2.119 -1.225 1.00 98.25 86 ARG A N 1
ATOM 678 C CA . ARG A 1 86 ? 9.175 2.994 -0.048 1.00 98.25 86 ARG A CA 1
ATOM 679 C C . ARG A 1 86 ? 7.896 3.753 0.312 1.00 98.25 86 ARG A C 1
ATOM 681 O O . ARG A 1 86 ? 7.596 3.874 1.495 1.00 98.25 86 ARG A O 1
ATOM 688 N N . LYS A 1 87 ? 7.121 4.225 -0.673 1.00 97.12 87 LYS A N 1
ATOM 689 C CA . LYS A 1 87 ? 5.816 4.860 -0.406 1.00 97.12 87 LYS A CA 1
ATOM 690 C C . LYS A 1 87 ? 4.845 3.885 0.265 1.00 97.12 87 LYS A C 1
ATOM 692 O O . LYS A 1 87 ? 4.203 4.266 1.239 1.00 97.12 87 LYS A O 1
ATOM 697 N N . HIS A 1 88 ? 4.786 2.641 -0.211 1.00 96.88 88 HIS A N 1
ATOM 698 C CA . HIS A 1 88 ? 3.948 1.601 0.391 1.00 96.88 88 HIS A CA 1
ATOM 699 C C . HIS A 1 88 ? 4.382 1.279 1.830 1.00 96.88 88 HIS A C 1
ATOM 701 O O . HIS A 1 88 ? 3.534 1.208 2.713 1.00 96.88 88 HIS A O 1
ATOM 707 N N . LEU A 1 89 ? 5.690 1.214 2.118 1.00 97.94 89 LEU A N 1
ATOM 708 C CA . LEU A 1 89 ? 6.188 1.058 3.496 1.00 97.94 89 LEU A CA 1
ATOM 709 C C . LEU A 1 89 ? 5.713 2.183 4.424 1.00 97.94 89 LEU A C 1
ATOM 711 O O . LEU A 1 89 ? 5.235 1.915 5.526 1.00 97.94 89 LEU A O 1
ATOM 715 N N . SER A 1 90 ? 5.785 3.441 3.980 1.00 96.56 90 SER A N 1
ATOM 716 C CA . SER A 1 90 ? 5.282 4.568 4.774 1.00 96.56 90 SER A CA 1
ATOM 717 C C . SER A 1 90 ? 3.775 4.478 5.040 1.00 96.56 90 SER A C 1
ATOM 719 O O . SER A 1 90 ? 3.318 4.887 6.106 1.00 96.56 90 SER A O 1
ATOM 721 N N . LEU A 1 91 ? 2.993 3.954 4.093 1.00 93.25 91 LEU A N 1
ATOM 722 C CA . LEU A 1 91 ? 1.551 3.760 4.259 1.00 93.25 91 LEU A CA 1
ATOM 723 C C . LEU A 1 91 ? 1.236 2.601 5.212 1.00 93.25 91 LEU A C 1
ATOM 725 O O . LEU A 1 91 ? 0.408 2.774 6.104 1.00 93.25 91 LEU A O 1
ATOM 729 N N . ILE A 1 92 ? 1.959 1.484 5.113 1.00 97.06 92 ILE A N 1
ATOM 730 C CA . ILE A 1 92 ? 1.856 0.355 6.051 1.00 97.06 92 ILE A CA 1
ATOM 731 C C . ILE A 1 92 ? 2.106 0.827 7.486 1.00 97.06 92 ILE A C 1
ATOM 733 O O . ILE A 1 92 ? 1.320 0.514 8.375 1.00 97.06 92 ILE A O 1
ATOM 737 N N . MET A 1 93 ? 3.144 1.640 7.720 1.00 97.56 93 MET A N 1
ATOM 738 C CA . MET A 1 93 ? 3.426 2.185 9.055 1.00 97.56 93 MET A CA 1
ATOM 739 C C . MET A 1 93 ? 2.259 3.017 9.610 1.00 97.56 93 MET A C 1
ATOM 741 O O . MET A 1 93 ? 1.912 2.888 10.785 1.00 97.56 93 MET A O 1
ATOM 745 N N . LYS A 1 94 ? 1.634 3.858 8.774 1.00 94.38 94 LYS A N 1
ATOM 746 C CA . LYS A 1 94 ? 0.474 4.672 9.176 1.00 94.38 94 LYS A CA 1
ATOM 747 C C . LYS A 1 94 ? -0.731 3.799 9.517 1.00 94.38 94 LYS A C 1
ATOM 749 O O . LYS A 1 94 ? -1.337 3.993 10.568 1.00 94.38 94 LYS A O 1
ATOM 754 N N . LEU A 1 95 ? -1.042 2.823 8.668 1.00 94.62 95 LEU A N 1
ATOM 755 C CA . LEU A 1 95 ? -2.163 1.909 8.881 1.00 94.62 95 LEU A CA 1
ATOM 756 C C . LEU A 1 95 ? -1.951 1.026 10.117 1.00 94.62 95 LEU A C 1
ATOM 758 O O . LEU A 1 95 ? -2.874 0.843 10.903 1.00 94.62 95 LEU A O 1
ATOM 762 N N . ALA A 1 96 ? -0.726 0.552 10.354 1.00 96.69 96 ALA A N 1
ATOM 763 C CA . ALA A 1 96 ? -0.387 -0.216 11.549 1.00 96.69 96 ALA A CA 1
ATOM 764 C C . ALA A 1 96 ? -0.560 0.619 12.827 1.00 96.69 96 ALA A C 1
ATOM 766 O O . ALA A 1 96 ? -1.082 0.122 13.824 1.00 96.69 96 ALA A O 1
ATOM 767 N N . LYS A 1 97 ? -0.176 1.905 12.798 1.00 96.00 97 LYS A N 1
ATOM 768 C CA . LYS A 1 97 ? -0.429 2.828 13.913 1.00 96.00 97 LYS A CA 1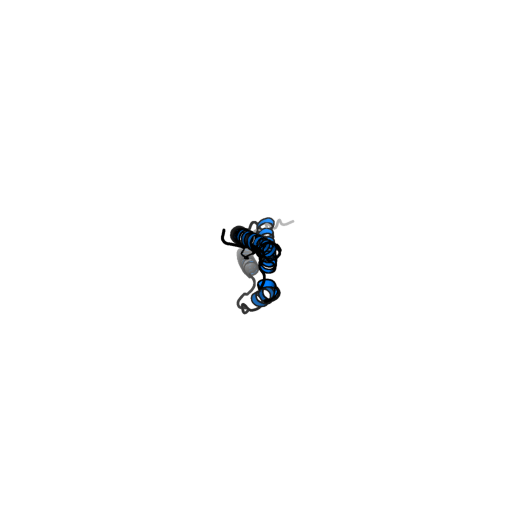
ATOM 769 C C . LYS A 1 97 ? -1.931 3.021 14.153 1.00 96.00 97 LYS A C 1
ATOM 771 O O . LYS A 1 97 ? -2.347 2.969 15.305 1.00 96.00 97 LYS A O 1
ATOM 776 N N . SER A 1 98 ? -2.724 3.196 13.092 1.00 92.94 98 SER A N 1
ATOM 777 C CA . SER A 1 98 ? -4.189 3.299 13.200 1.00 92.94 98 SER A CA 1
ATOM 778 C C . SER A 1 98 ? -4.795 2.041 13.815 1.00 92.94 98 SER A C 1
ATOM 780 O O . SER A 1 98 ? -5.490 2.131 14.821 1.00 92.94 98 SER A O 1
ATOM 782 N N . ARG A 1 99 ? -4.444 0.853 13.301 1.00 95.19 99 ARG A N 1
ATOM 783 C CA . ARG A 1 99 ? -5.002 -0.407 13.809 1.00 95.19 99 ARG A CA 1
ATOM 784 C C . ARG A 1 99 ? -4.654 -0.642 15.277 1.00 95.19 99 ARG A C 1
ATOM 786 O O . ARG A 1 99 ? -5.483 -1.140 16.028 1.00 95.19 99 ARG A O 1
ATOM 793 N N . ARG A 1 100 ? -3.450 -0.255 15.714 1.00 95.81 100 ARG A N 1
ATOM 794 C CA . ARG A 1 100 ? -3.078 -0.307 17.139 1.00 95.81 100 ARG A CA 1
ATOM 795 C C . ARG A 1 100 ? -3.968 0.584 18.007 1.00 95.81 100 ARG A C 1
ATOM 797 O O . ARG A 1 100 ? -4.338 0.162 19.097 1.00 95.81 100 ARG A O 1
ATOM 804 N N . ALA A 1 101 ? -4.291 1.791 17.543 1.00 93.31 101 ALA A N 1
ATOM 805 C CA . ALA A 1 101 ? -5.185 2.694 18.264 1.00 93.31 101 ALA A CA 1
ATOM 806 C C . ALA A 1 101 ? -6.612 2.131 18.337 1.00 93.31 101 ALA A C 1
ATOM 808 O O . ALA A 1 101 ? -7.190 2.116 19.417 1.00 93.31 101 ALA A O 1
ATOM 809 N N . GLU A 1 102 ? -7.127 1.588 17.230 1.00 91.06 102 GLU A N 1
ATOM 810 C CA . GLU A 1 102 ? -8.440 0.925 17.182 1.00 91.06 102 GLU A CA 1
ATOM 811 C C . GLU A 1 102 ? -8.526 -0.239 18.177 1.00 91.06 102 GLU A C 1
ATOM 813 O O . GLU A 1 102 ? -9.452 -0.294 18.980 1.00 91.06 102 GLU A O 1
ATOM 818 N N . ILE A 1 103 ? -7.518 -1.119 18.203 1.00 92.94 103 ILE A N 1
ATOM 819 C CA . ILE A 1 103 ? -7.454 -2.228 19.169 1.00 92.94 103 ILE A CA 1
ATOM 820 C C . ILE A 1 103 ? -7.445 -1.692 20.606 1.00 92.94 103 ILE A C 1
ATOM 822 O O . ILE A 1 103 ? -8.149 -2.212 21.464 1.00 92.94 103 ILE A O 1
ATOM 826 N N . SER A 1 104 ? -6.681 -0.630 20.876 1.00 89.69 104 SER A N 1
ATOM 827 C CA . SER A 1 104 ? -6.648 -0.005 22.202 1.00 89.69 104 SER A CA 1
ATOM 828 C C . SER A 1 104 ? -8.020 0.529 22.628 1.00 89.69 104 SER A C 1
ATOM 830 O O . SER A 1 104 ? -8.383 0.405 23.796 1.00 89.69 104 SER A O 1
ATOM 832 N N . THR A 1 105 ? -8.782 1.127 21.708 1.00 89.06 105 THR A N 1
ATOM 833 C CA . THR A 1 105 ? -10.139 1.619 21.985 1.00 89.06 105 THR A CA 1
ATOM 834 C C . THR A 1 105 ? -11.159 0.492 22.121 1.00 89.06 105 THR A C 1
ATOM 836 O O . THR A 1 105 ? -11.999 0.559 23.011 1.00 89.06 105 THR A O 1
ATOM 839 N N . GLU A 1 106 ? -11.058 -0.555 21.295 1.00 88.00 106 GLU A N 1
ATOM 840 C CA . GLU A 1 106 ? -11.896 -1.758 21.378 1.00 88.00 106 GLU A CA 1
ATOM 841 C C . GLU A 1 106 ? -11.720 -2.426 22.751 1.00 88.00 106 GLU A C 1
ATOM 843 O O . GLU A 1 106 ? -12.704 -2.732 23.415 1.00 88.00 106 GLU A O 1
ATOM 848 N N . ILE A 1 107 ? -10.475 -2.561 23.226 1.00 83.44 107 ILE A N 1
ATOM 849 C CA . ILE A 1 107 ? -10.171 -3.106 24.557 1.00 83.44 107 ILE A CA 1
ATOM 850 C C . ILE A 1 107 ? -10.764 -2.230 25.666 1.00 83.44 107 ILE A C 1
ATOM 852 O O . ILE A 1 107 ? -11.411 -2.759 26.563 1.00 83.44 107 ILE A O 1
ATOM 856 N N . LYS A 1 108 ? -10.591 -0.900 25.606 1.00 76.88 108 LYS A N 1
ATOM 857 C CA . LYS A 1 108 ? -11.150 0.004 26.625 1.00 76.88 108 LYS A CA 1
ATOM 858 C C . LYS A 1 108 ? -12.683 -0.052 26.668 1.00 76.88 108 LYS A C 1
ATOM 860 O O . 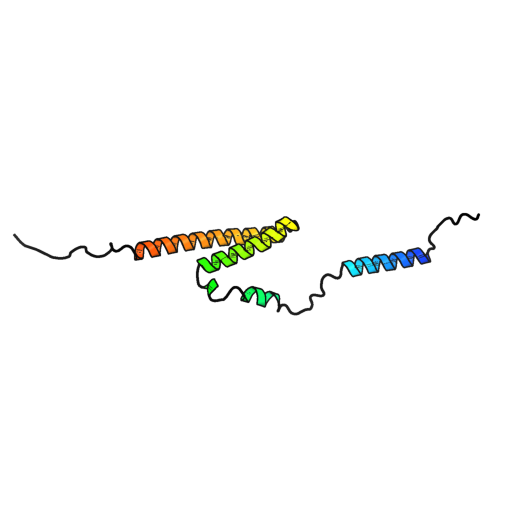LYS A 1 108 ? -13.248 -0.031 27.750 1.00 76.88 108 LYS A O 1
ATOM 865 N N . GLY A 1 109 ? -13.347 -0.159 25.517 1.00 69.44 109 GLY A N 1
ATOM 866 C CA . GLY A 1 109 ? -14.807 -0.292 25.442 1.00 69.44 109 GLY A CA 1
ATOM 867 C C . GLY A 1 109 ? -15.346 -1.660 25.880 1.00 69.44 109 GLY A C 1
ATOM 868 O O . GLY A 1 109 ? -16.536 -1.783 26.142 1.00 69.44 109 GLY A O 1
ATOM 869 N N . LEU A 1 110 ? -14.485 -2.679 25.958 1.00 62.06 110 LEU A N 1
ATOM 870 C CA . LEU A 1 110 ? -14.803 -4.011 26.482 1.00 62.06 110 LEU A CA 1
ATOM 871 C C . LEU A 1 110 ? -14.473 -4.156 27.977 1.00 62.06 110 LEU A C 1
ATOM 873 O O . LEU A 1 110 ? -14.831 -5.170 28.576 1.00 62.06 110 LEU A O 1
ATOM 877 N N . SER A 1 111 ? -13.792 -3.176 28.583 1.00 54.69 111 SER A N 1
ATOM 878 C CA . SER A 1 111 ? -13.555 -3.151 30.027 1.00 54.69 111 SER A CA 1
ATOM 879 C C . SER A 1 111 ? -14.875 -2.840 30.754 1.00 54.69 111 SER A C 1
ATOM 881 O O . SER A 1 111 ? -15.465 -1.798 30.481 1.00 54.69 111 SER A O 1
ATOM 883 N N . PRO A 1 112 ? -15.341 -3.685 31.694 1.00 55.88 112 PRO A N 1
ATOM 884 C CA . PRO A 1 112 ? -16.616 -3.490 32.392 1.00 55.88 112 PRO A CA 1
ATOM 885 C C . PRO A 1 112 ? -16.605 -2.386 33.471 1.00 55.88 112 PRO A C 1
ATOM 887 O O . PRO A 1 112 ? -17.526 -2.330 34.276 1.00 55.88 112 PRO A O 1
ATOM 890 N N . ASP A 1 113 ? -15.586 -1.526 33.525 1.00 58.31 113 ASP A N 1
ATOM 891 C CA . ASP A 1 113 ? -15.248 -0.759 34.738 1.00 58.31 113 ASP A CA 1
ATOM 892 C C . ASP A 1 113 ? -15.534 0.753 34.651 1.00 58.31 113 ASP A C 1
ATOM 894 O O . ASP A 1 113 ? -14.898 1.544 35.331 1.00 58.31 113 ASP A O 1
ATOM 898 N N . ASP A 1 114 ? -16.495 1.181 33.827 1.00 54.31 114 ASP A N 1
ATOM 899 C CA . ASP A 1 114 ? -16.926 2.592 33.762 1.00 54.31 114 ASP A CA 1
ATOM 900 C C . ASP A 1 114 ? -18.411 2.755 34.149 1.00 54.31 114 ASP A C 1
ATOM 902 O O . ASP A 1 114 ? -19.181 3.442 33.474 1.00 54.31 114 ASP A O 1
ATOM 906 N N . GLY A 1 115 ? -18.844 2.137 35.256 1.00 56.47 115 GLY A N 1
ATOM 907 C CA . GLY A 1 115 ? -20.159 2.473 35.809 1.00 56.47 115 GLY A CA 1
ATOM 908 C C . GLY A 1 115 ? -20.663 1.664 36.997 1.00 56.47 115 GLY A C 1
ATOM 909 O O . GLY A 1 115 ? -21.621 0.928 36.817 1.00 56.47 115 GLY A O 1
ATOM 910 N N . VAL A 1 116 ? -20.101 1.889 38.193 1.00 53.91 116 VAL A N 1
ATOM 911 C CA . VAL A 1 116 ? -20.860 2.125 39.444 1.00 53.91 116 VAL A CA 1
ATOM 912 C C . VAL A 1 11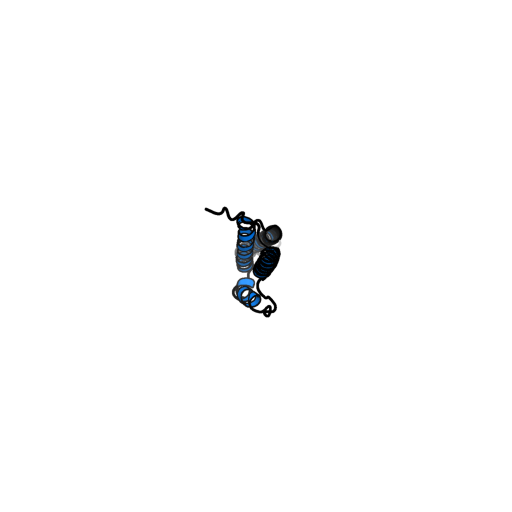6 ? -19.979 2.985 40.368 1.00 53.91 116 VAL A C 1
ATOM 914 O O . VAL A 1 116 ? -19.239 2.465 41.196 1.00 53.91 116 VAL A O 1
ATOM 917 N N . VAL A 1 117 ? -20.028 4.314 40.232 1.00 56.91 117 VAL A N 1
ATOM 918 C CA . VAL A 1 117 ? -19.882 5.163 41.425 1.00 56.91 117 VAL A CA 1
ATOM 919 C C . VAL A 1 117 ? -21.289 5.329 41.969 1.00 56.91 117 VAL A C 1
ATOM 921 O O . VAL A 1 117 ? -22.124 6.011 41.379 1.00 56.91 117 VAL A O 1
ATOM 924 N N . ASP A 1 118 ? -21.549 4.556 43.014 1.00 50.69 118 ASP A N 1
ATOM 925 C CA . ASP A 1 118 ? -22.776 4.533 43.789 1.00 50.69 118 ASP A CA 1
ATOM 926 C C . ASP A 1 118 ? -23.094 5.953 44.271 1.00 50.69 118 ASP A C 1
ATOM 928 O O . ASP A 1 118 ? -22.330 6.567 45.018 1.00 50.69 118 ASP A O 1
ATOM 932 N N . ALA A 1 119 ? -24.181 6.504 43.742 1.00 61.72 119 ALA A N 1
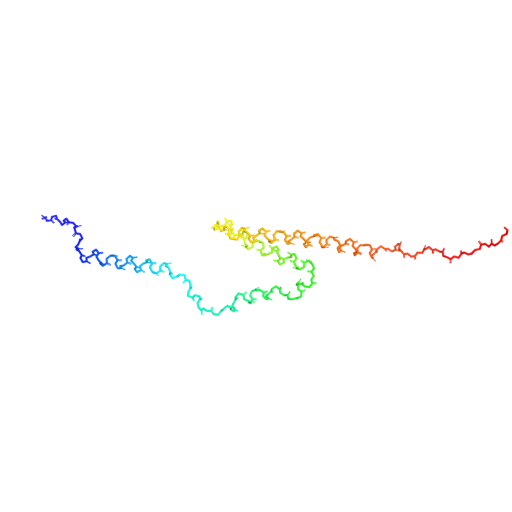ATOM 933 C CA . ALA A 1 119 ? -24.776 7.742 44.199 1.00 61.72 119 ALA A CA 1
ATOM 934 C C . ALA A 1 119 ? -25.976 7.369 45.078 1.00 61.72 119 ALA A C 1
ATOM 936 O O . ALA A 1 119 ? -27.034 7.020 44.557 1.00 61.72 119 ALA A O 1
ATOM 937 N N . GLY A 1 120 ? -25.788 7.453 46.393 1.00 50.19 120 GLY A N 1
ATOM 938 C CA . GLY A 1 120 ? -26.815 7.321 47.431 1.00 50.19 120 GLY A CA 1
ATOM 939 C C . GLY A 1 120 ? -26.133 7.454 48.796 1.00 50.19 120 GLY A C 1
ATOM 940 O O . GLY A 1 120 ? -25.379 6.572 49.179 1.00 50.19 120 GLY A O 1
ATOM 941 N N . ASP A 1 121 ? -26.067 8.643 49.394 1.00 59.09 121 ASP A N 1
ATOM 942 C CA . ASP A 1 121 ? -27.144 9.300 50.157 1.00 59.09 121 ASP A CA 1
ATOM 943 C C . ASP A 1 121 ? -27.398 8.599 51.502 1.00 59.09 121 ASP A C 1
ATOM 945 O O . ASP A 1 121 ? -27.928 7.498 51.515 1.00 59.09 121 ASP A O 1
ATOM 949 N N . ASP A 1 122 ? -26.938 9.233 52.588 1.00 53.41 122 ASP A N 1
ATOM 950 C CA . ASP A 1 122 ? -27.371 9.113 53.997 1.00 53.41 122 ASP A CA 1
ATOM 951 C C . ASP A 1 122 ? -26.310 9.835 54.863 1.00 53.41 122 ASP A C 1
ATOM 953 O O . ASP A 1 122 ? -25.118 9.562 54.735 1.00 53.41 122 ASP A O 1
ATOM 957 N N . ALA A 1 123 ? -26.576 10.741 55.796 1.00 54.97 123 ALA A N 1
ATOM 958 C CA . ALA A 1 123 ? -27.744 11.494 56.225 1.00 54.97 123 ALA A CA 1
ATOM 959 C C . ALA A 1 123 ? -27.195 12.598 57.164 1.00 54.97 123 ALA A C 1
ATOM 961 O O . ALA A 1 123 ? -26.086 12.467 57.691 1.00 54.97 123 ALA A O 1
ATOM 962 N N . ASP A 1 124 ? -27.953 13.677 57.358 1.00 62.44 124 ASP A N 1
ATOM 963 C CA . ASP A 1 124 ? -27.743 14.666 58.422 1.00 62.44 124 ASP A CA 1
ATOM 964 C C . ASP A 1 124 ? -27.486 14.017 59.801 1.00 62.44 124 ASP A C 1
ATOM 966 O O . ASP A 1 124 ? -28.267 13.163 60.223 1.00 62.44 124 ASP A O 1
ATOM 970 N N . GLU A 1 125 ? -26.472 14.504 60.532 1.00 53.69 125 GLU A N 1
ATOM 971 C CA . GLU A 1 125 ? -26.523 14.728 61.994 1.00 53.69 125 GLU A CA 1
ATOM 972 C C . GLU A 1 125 ? -25.502 15.786 62.452 1.00 53.69 125 GLU A C 1
ATOM 974 O O . GLU A 1 125 ? -24.315 15.703 62.053 1.00 53.69 125 GLU A O 1
#

Secondary structure (DSSP, 8-state):
---------HHHHHHHHHHHHHHHHHHT------S-TTSHHHHHHHS-TTGGGSHHHHHHHHHHHHHHHHHHHHHH--HHHHHHHHHHHHHHHHHHHHHHHHHHHHHHHH-S-S-----------

Sequence (125 aa):
MADDDGTMTAEERRSEDRRQVEERRKEDLGPPNGGPERRAGLERRLFDRRIQGSTTGQLLVEVGRFAAENMVFRQKGNKAAARRARKHLSLIMKLAKSRRAEISTEIKGLSPDDGVVDAGDDADE

pLDDT: mean 72.55, std 20.52, range [38.59, 98.25]